Protein AF-A0AAV6AP07-F1 (afdb_monomer_lite)

Radius of gyration: 24.51 Å; chains: 1; bounding box: 44×19×72 Å

Sequence (68 aa):
MGIRKRNFALAVALIAAAAIGVQESLAANTPCSGKKGGVSHCHNGKFICKDGTMSQSKKTCRASDADD

Foldseek 3Di:
DPPVVVVVVVVVVVVVVVVPDDPPPPPPLAWQDDPQQHFDAADPQWTQTPVRDTTPRPHGRDVVRVDD

Secondary structure (DSSP, 8-state):
--HHHHHHHHHHHHHHHTTS----------TT-GGG-SEEEEETTEEEETTSPBP--SPPPPGGGS--

Structure (mmCIF, N/CA/C/O backbone):
data_AF-A0AAV6AP07-F1
#
_entry.id   AF-A0AAV6AP07-F1
#
loop_
_atom_site.group_PDB
_atom_site.id
_atom_site.type_symbol
_atom_site.label_atom_id
_atom_site.label_alt_id
_atom_site.label_comp_id
_atom_site.label_asym_id
_atom_site.label_entity_id
_atom_site.label_seq_id
_atom_site.pdbx_PDB_ins_code
_atom_site.Cartn_x
_atom_site.Cartn_y
_atom_site.Cartn_z
_atom_site.occupancy
_atom_site.B_iso_or_equiv
_atom_site.auth_seq_id
_atom_site.auth_comp_id
_atom_site.auth_asym_id
_atom_site.auth_atom_id
_atom_site.pdbx_PDB_model_num
ATOM 1 N N . MET A 1 1 ? -26.915 -1.019 50.575 1.00 48.78 1 MET A N 1
ATOM 2 C CA . MET A 1 1 ? -26.057 -1.912 49.752 1.00 48.78 1 MET A CA 1
ATOM 3 C C . MET A 1 1 ? -25.723 -1.280 48.379 1.00 48.78 1 MET A C 1
ATOM 5 O O . MET A 1 1 ? -25.980 -1.896 47.355 1.00 48.78 1 MET A O 1
ATOM 9 N N . GLY A 1 2 ? -25.194 -0.044 48.313 1.00 52.31 2 GLY A N 1
ATOM 10 C CA . GLY A 1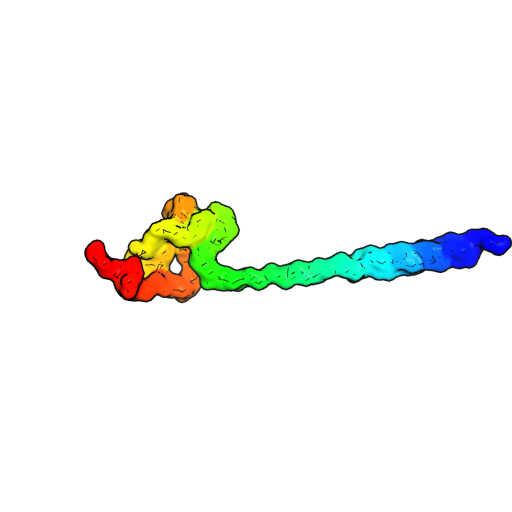 2 ? -25.075 0.703 47.033 1.00 52.31 2 GLY A CA 1
ATOM 11 C C . GLY A 1 2 ? -23.669 1.183 46.644 1.00 52.31 2 GLY A C 1
ATOM 12 O O . GLY A 1 2 ? -23.388 1.373 45.466 1.00 52.31 2 GLY A O 1
ATOM 13 N N . ILE A 1 3 ? -22.762 1.329 47.613 1.00 55.78 3 ILE A N 1
ATOM 14 C CA . ILE A 1 3 ? -21.434 1.935 47.398 1.00 55.78 3 ILE A CA 1
ATOM 15 C C . ILE A 1 3 ? -20.421 0.888 46.900 1.00 55.78 3 ILE A C 1
ATOM 17 O O . ILE A 1 3 ? -19.641 1.148 45.989 1.00 55.78 3 ILE A O 1
ATOM 21 N N . ARG A 1 4 ? -20.512 -0.351 47.408 1.00 54.62 4 ARG A N 1
ATOM 22 C CA . ARG A 1 4 ? -19.635 -1.468 47.005 1.00 54.62 4 ARG A CA 1
ATOM 23 C C . ARG A 1 4 ? -19.855 -1.900 45.549 1.00 54.62 4 ARG A C 1
ATOM 25 O O . ARG A 1 4 ? -18.902 -2.271 44.882 1.00 54.62 4 ARG A O 1
ATOM 32 N N . LYS A 1 5 ? -21.091 -1.793 45.041 1.00 53.34 5 LYS A N 1
ATOM 33 C CA . LYS A 1 5 ? -21.449 -2.147 43.653 1.00 53.34 5 LYS A CA 1
ATOM 34 C C . LYS A 1 5 ? -20.939 -1.124 42.630 1.00 53.34 5 LYS A C 1
ATOM 36 O O . LYS A 1 5 ? -20.494 -1.522 41.562 1.00 53.34 5 LYS A O 1
ATOM 41 N N . ARG A 1 6 ? -20.955 0.173 42.971 1.00 58.16 6 ARG A N 1
ATOM 42 C CA . ARG A 1 6 ? -20.414 1.252 42.123 1.00 58.16 6 ARG A CA 1
ATOM 43 C C . ARG A 1 6 ? -18.894 1.168 41.984 1.00 58.16 6 ARG A C 1
ATOM 45 O O . ARG A 1 6 ? -18.394 1.267 40.873 1.00 58.16 6 ARG A O 1
ATOM 52 N N . ASN A 1 7 ? -18.180 0.904 43.078 1.00 59.16 7 ASN A N 1
ATOM 53 C CA . ASN A 1 7 ? -16.721 0.756 43.043 1.00 59.16 7 ASN A CA 1
ATOM 54 C C . ASN A 1 7 ? -16.286 -0.508 42.288 1.00 59.16 7 ASN A C 1
ATOM 56 O O . ASN A 1 7 ? -15.295 -0.477 41.568 1.00 59.16 7 ASN A O 1
ATOM 60 N N . PHE A 1 8 ? -17.056 -1.596 42.402 1.00 64.31 8 PHE A N 1
ATOM 61 C CA . PHE A 1 8 ? -16.809 -2.824 41.645 1.00 64.31 8 PHE A CA 1
ATOM 62 C C . PHE A 1 8 ? -17.066 -2.628 40.145 1.00 64.31 8 PHE A C 1
ATOM 64 O O . PHE A 1 8 ? -16.254 -3.037 39.324 1.00 64.31 8 PHE A O 1
ATOM 71 N N . ALA A 1 9 ? -18.149 -1.933 39.782 1.00 63.97 9 ALA A N 1
ATOM 72 C CA . ALA A 1 9 ? -18.437 -1.585 38.392 1.00 63.97 9 ALA A CA 1
ATOM 73 C C . ALA A 1 9 ? -17.371 -0.651 37.788 1.00 63.97 9 ALA A C 1
ATOM 75 O O . ALA A 1 9 ? -16.969 -0.850 36.646 1.00 63.97 9 ALA A O 1
ATOM 76 N N . LEU A 1 10 ? -16.869 0.320 38.563 1.00 64.75 10 LEU A N 1
ATOM 77 C CA . LEU A 1 10 ? -15.768 1.197 38.148 1.00 64.75 10 LEU A CA 1
ATOM 78 C C . LEU A 1 10 ? -14.461 0.420 37.949 1.00 64.75 10 LEU A C 1
ATOM 80 O O . LEU A 1 10 ? -13.785 0.621 36.946 1.00 64.75 10 LEU A O 1
ATOM 84 N N . ALA A 1 11 ? -14.128 -0.502 38.856 1.00 65.25 11 ALA A N 1
ATOM 85 C CA . ALA A 1 11 ? -12.939 -1.342 38.725 1.00 65.25 11 ALA A CA 1
ATOM 86 C C . ALA A 1 11 ? -13.005 -2.249 37.481 1.00 65.25 11 ALA A C 1
ATOM 88 O O . ALA A 1 11 ? -12.028 -2.353 36.744 1.00 65.25 11 ALA A O 1
ATOM 89 N N . VAL A 1 12 ? -14.167 -2.849 37.200 1.00 69.88 12 VAL A N 1
ATOM 90 C CA . VAL A 1 12 ? -14.383 -3.675 35.998 1.00 69.88 12 VAL A CA 1
ATOM 91 C C . VAL A 1 12 ? -14.303 -2.836 34.717 1.00 69.88 12 VAL A C 1
ATOM 93 O O . VAL A 1 12 ? -13.692 -3.272 33.743 1.00 69.88 12 VAL A O 1
ATOM 96 N N . ALA A 1 13 ? -14.851 -1.618 34.719 1.00 66.88 13 ALA A N 1
ATOM 97 C CA . ALA A 1 13 ? -14.769 -0.710 33.574 1.00 66.88 13 ALA A CA 1
ATOM 98 C C . ALA A 1 13 ? -13.324 -0.269 33.270 1.00 66.88 13 ALA A C 1
ATOM 100 O O . ALA A 1 13 ? -12.938 -0.198 32.104 1.00 66.88 13 ALA A O 1
ATOM 101 N N . LEU A 1 14 ? -12.508 -0.024 34.302 1.00 63.34 14 LEU A N 1
ATOM 102 C CA . LEU A 1 14 ? -11.096 0.339 34.1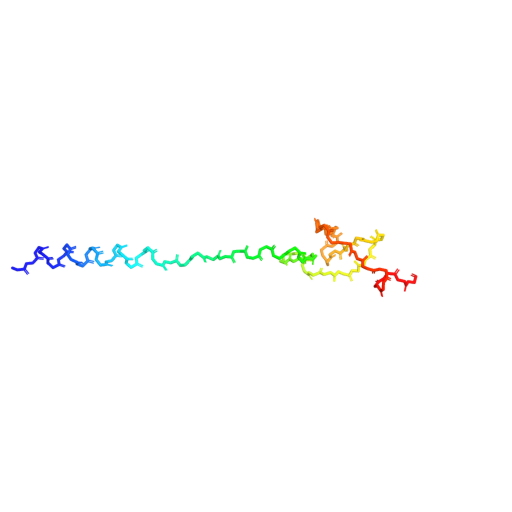37 1.00 63.34 14 LEU A CA 1
ATOM 103 C C . LEU A 1 14 ? -10.255 -0.814 33.572 1.00 63.34 14 LEU A C 1
ATOM 105 O O . LEU A 1 14 ? -9.397 -0.583 32.725 1.00 63.34 14 LEU A O 1
ATOM 109 N N . ILE A 1 15 ? -10.520 -2.054 33.992 1.00 65.50 15 ILE A N 1
ATOM 110 C CA . ILE A 1 15 ? -9.810 -3.236 33.480 1.00 65.50 15 ILE A CA 1
ATOM 111 C C . ILE A 1 15 ? -10.190 -3.512 32.015 1.00 65.50 15 ILE A C 1
ATOM 113 O O . ILE A 1 15 ? -9.323 -3.839 31.208 1.00 65.50 15 ILE A O 1
ATOM 117 N N . ALA A 1 16 ? -11.459 -3.320 31.639 1.00 63.25 16 ALA A N 1
ATOM 118 C CA . ALA A 1 16 ? -11.917 -3.508 30.261 1.00 63.25 16 ALA A CA 1
ATOM 119 C C . ALA A 1 16 ? -11.301 -2.497 29.270 1.00 63.25 16 ALA A C 1
ATOM 121 O O . ALA A 1 16 ? -11.058 -2.841 28.114 1.00 63.25 16 ALA A O 1
ATOM 122 N N . ALA A 1 17 ? -10.999 -1.272 29.713 1.00 60.97 17 ALA A N 1
ATOM 123 C CA . ALA A 1 17 ? -10.385 -0.243 28.870 1.00 60.97 17 ALA A CA 1
ATOM 124 C C . ALA A 1 17 ? -8.906 -0.523 28.522 1.00 60.97 17 ALA A C 1
ATOM 126 O O . ALA A 1 17 ? -8.403 0.002 27.532 1.00 60.97 17 ALA A O 1
ATOM 127 N N . ALA A 1 18 ? -8.210 -1.361 29.298 1.00 60.97 18 ALA A N 1
ATOM 128 C CA . ALA A 1 18 ? -6.789 -1.661 29.101 1.00 60.97 18 ALA A CA 1
ATOM 129 C C . ALA A 1 18 ? -6.511 -2.767 28.058 1.00 60.97 18 ALA A C 1
ATOM 131 O O . ALA A 1 18 ? -5.355 -3.014 27.727 1.00 60.97 18 ALA A O 1
ATOM 132 N N . ALA A 1 19 ? -7.547 -3.432 27.531 1.00 60.12 19 ALA A N 1
ATOM 133 C CA . ALA A 1 19 ? -7.412 -4.563 26.606 1.00 60.12 19 ALA A CA 1
ATOM 134 C C . ALA A 1 19 ? -7.481 -4.179 25.113 1.00 60.12 19 ALA A C 1
ATOM 136 O O . ALA A 1 19 ? -7.558 -5.056 24.251 1.00 60.12 19 ALA A O 1
ATOM 137 N N . ILE A 1 20 ? -7.482 -2.885 24.781 1.00 62.50 20 ILE A N 1
ATOM 138 C CA . ILE A 1 20 ? -7.566 -2.430 23.389 1.00 62.50 20 ILE A CA 1
ATOM 139 C C . ILE A 1 20 ? -6.193 -2.654 22.736 1.00 62.50 20 ILE A C 1
ATOM 141 O O . ILE A 1 20 ? -5.199 -2.040 23.114 1.00 62.50 20 ILE A O 1
ATOM 145 N N . GLY A 1 21 ? -6.160 -3.621 21.818 1.00 58.00 21 GLY A N 1
ATOM 146 C CA . GLY A 1 21 ? -4.964 -4.301 21.333 1.00 58.00 21 GLY A CA 1
ATOM 147 C C . GLY A 1 21 ? -3.857 -3.411 20.771 1.00 58.00 21 GLY A C 1
ATOM 148 O O . GLY A 1 21 ? -4.087 -2.436 20.058 1.00 58.00 21 GLY A O 1
ATOM 149 N N . VAL A 1 22 ? -2.624 -3.834 21.041 1.00 62.09 22 VAL A N 1
ATOM 150 C CA . VAL A 1 22 ? -1.428 -3.427 20.304 1.00 62.09 22 VAL A CA 1
ATOM 151 C C . VAL A 1 22 ? -1.601 -3.826 18.836 1.00 62.09 22 VAL A C 1
ATOM 153 O O . VAL A 1 22 ? -1.490 -4.996 18.479 1.00 62.09 22 VAL A O 1
ATOM 156 N N . GLN A 1 23 ? -1.905 -2.855 17.974 1.00 56.47 23 GLN A N 1
ATOM 157 C CA . GLN A 1 23 ? -1.779 -3.029 16.529 1.00 56.47 23 GLN A CA 1
ATOM 158 C C . GLN A 1 23 ? -0.287 -3.114 16.208 1.00 56.47 23 GLN A C 1
ATOM 160 O O . GLN A 1 23 ? 0.388 -2.088 16.111 1.00 56.47 23 GLN A O 1
ATOM 165 N N . GLU A 1 24 ? 0.233 -4.336 16.068 1.00 52.75 24 GLU A N 1
ATOM 166 C CA . GLU A 1 24 ? 1.554 -4.561 15.488 1.00 52.75 24 GLU A CA 1
ATOM 167 C C . GLU A 1 24 ? 1.554 -3.987 14.070 1.00 52.75 24 GLU A C 1
ATOM 169 O O . GLU A 1 24 ? 1.041 -4.582 13.118 1.00 52.75 24 GLU A O 1
ATOM 174 N N . SER A 1 25 ? 2.106 -2.783 13.920 1.00 56.12 25 SER A N 1
ATOM 175 C CA . SER A 1 25 ? 2.436 -2.232 12.620 1.00 56.12 25 SER A CA 1
ATOM 176 C C . SER A 1 25 ? 3.607 -3.040 12.074 1.00 56.12 25 SER A C 1
ATOM 178 O O . SER A 1 25 ? 4.777 -2.697 12.233 1.00 56.12 25 SER A O 1
ATOM 180 N N . LEU A 1 26 ? 3.284 -4.153 11.413 1.00 53.88 26 LEU A N 1
ATOM 181 C CA . LEU A 1 26 ? 4.203 -4.852 10.529 1.00 53.88 26 LEU A CA 1
ATOM 182 C C . LEU A 1 26 ? 4.557 -3.878 9.402 1.00 53.88 26 LEU A C 1
ATOM 184 O O . LEU A 1 26 ? 3.931 -3.857 8.342 1.00 53.88 26 LEU A O 1
ATOM 188 N N . ALA A 1 27 ? 5.561 -3.036 9.647 1.00 53.81 27 ALA A N 1
ATOM 189 C CA . ALA A 1 27 ? 6.265 -2.269 8.639 1.00 53.81 27 ALA A CA 1
ATOM 190 C C . ALA A 1 27 ? 7.030 -3.269 7.768 1.00 53.81 27 ALA A C 1
ATOM 192 O O . ALA A 1 27 ? 8.252 -3.410 7.831 1.00 53.81 27 ALA A O 1
ATOM 193 N N . ALA A 1 28 ? 6.284 -4.032 6.973 1.00 54.78 28 ALA A N 1
ATOM 194 C CA . ALA A 1 28 ? 6.845 -4.819 5.910 1.00 54.78 28 ALA A CA 1
ATOM 195 C C . ALA A 1 28 ? 7.601 -3.824 5.029 1.00 54.78 28 ALA A C 1
ATOM 197 O O . ALA A 1 28 ? 7.026 -2.864 4.519 1.00 54.78 28 ALA A O 1
ATOM 198 N N . ASN A 1 29 ? 8.909 -4.029 4.880 1.00 64.88 29 ASN A N 1
ATOM 199 C CA . ASN A 1 29 ? 9.766 -3.304 3.943 1.00 64.88 29 ASN A CA 1
ATOM 200 C C . ASN A 1 29 ? 9.384 -3.664 2.490 1.00 64.88 29 ASN A C 1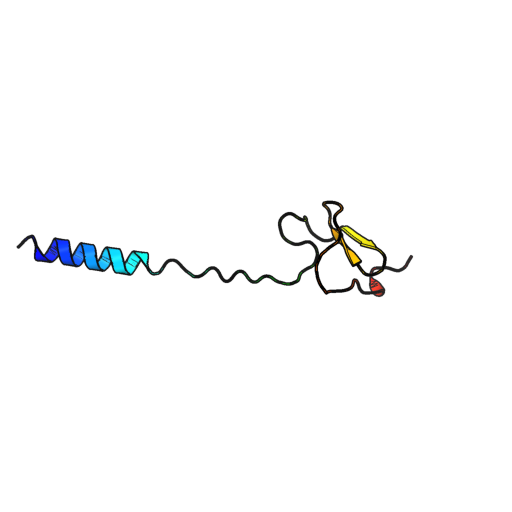
ATOM 202 O O . ASN A 1 29 ? 10.215 -4.130 1.702 1.00 64.88 29 ASN A O 1
ATOM 206 N N . THR A 1 30 ? 8.100 -3.589 2.159 1.00 70.81 30 THR A N 1
ATOM 207 C CA . THR A 1 30 ? 7.525 -3.791 0.841 1.00 70.81 30 THR A CA 1
ATOM 208 C C . THR A 1 30 ? 7.621 -2.464 0.094 1.00 70.81 30 THR A C 1
ATOM 210 O O . THR A 1 30 ? 7.274 -1.412 0.640 1.00 70.81 30 THR A O 1
ATOM 213 N N . PRO A 1 31 ? 8.197 -2.470 -1.117 1.00 77.69 31 PRO A N 1
ATOM 214 C CA . PRO A 1 31 ? 8.362 -1.246 -1.879 1.00 77.69 31 PRO A CA 1
ATOM 215 C C . PRO A 1 31 ? 6.996 -0.621 -2.180 1.00 77.69 31 PRO A C 1
ATOM 217 O O . PRO A 1 31 ? 6.058 -1.318 -2.554 1.00 77.69 31 PRO A O 1
ATOM 220 N N . CYS A 1 32 ? 6.910 0.702 -2.028 1.00 81.38 32 CYS A N 1
ATOM 221 C CA . CYS A 1 32 ? 5.738 1.493 -2.406 1.00 81.38 32 CYS A CA 1
ATOM 222 C C . CYS A 1 32 ? 4.411 1.138 -1.697 1.00 81.38 32 CYS A C 1
ATOM 224 O O . CYS A 1 32 ? 3.347 1.221 -2.300 1.00 81.38 32 CYS A O 1
ATOM 226 N N . SER A 1 33 ? 4.440 0.798 -0.408 1.00 80.31 33 SER A N 1
ATOM 227 C CA . SER A 1 33 ? 3.225 0.490 0.368 1.00 80.31 33 SER A CA 1
ATOM 228 C C . SER A 1 33 ? 2.423 1.717 0.829 1.00 80.31 33 SER A C 1
ATOM 230 O O . SER A 1 33 ? 2.919 2.846 0.878 1.00 80.31 33 SER A O 1
ATOM 232 N N . GLY A 1 34 ? 1.163 1.484 1.211 1.00 80.00 34 GLY A N 1
ATOM 233 C CA . GLY A 1 34 ? 0.272 2.499 1.776 1.00 80.00 34 GLY A CA 1
ATOM 234 C C . GLY A 1 34 ? -0.107 3.578 0.763 1.00 80.00 34 GLY A C 1
ATOM 235 O O . GLY A 1 34 ? -0.583 3.278 -0.328 1.00 80.00 34 GLY A O 1
ATOM 236 N N . LYS A 1 35 ? 0.129 4.848 1.119 1.00 76.94 35 LYS A N 1
ATOM 237 C CA . LYS A 1 35 ? -0.211 6.016 0.283 1.00 76.94 35 LYS A CA 1
ATOM 238 C C . LYS A 1 35 ? 0.518 6.048 -1.066 1.00 76.94 35 LYS A C 1
ATOM 240 O O . LYS A 1 35 ? 0.067 6.743 -1.965 1.00 76.94 35 LYS A O 1
ATOM 245 N N . LYS A 1 36 ? 1.612 5.293 -1.209 1.00 80.88 36 LYS A N 1
ATOM 246 C CA . LYS A 1 36 ? 2.423 5.245 -2.433 1.00 80.88 36 LYS A CA 1
ATOM 247 C C . LYS A 1 36 ? 1.786 4.442 -3.577 1.00 80.88 36 LYS A C 1
ATOM 249 O O . LYS A 1 36 ? 2.243 4.543 -4.713 1.00 80.88 36 LYS A O 1
ATOM 254 N N . GLY A 1 37 ? 0.739 3.659 -3.289 1.00 86.31 37 GLY A N 1
ATOM 255 C CA . GLY A 1 37 ? -0.094 3.009 -4.308 1.00 86.31 37 GLY A CA 1
ATOM 256 C C . GLY A 1 37 ? 0.529 1.795 -5.006 1.00 86.31 37 GLY A C 1
ATOM 257 O O . GLY A 1 37 ? 0.053 1.395 -6.062 1.00 86.31 37 GLY A O 1
ATOM 258 N N . GLY A 1 38 ? 1.578 1.199 -4.440 1.00 85.38 38 GLY A N 1
ATOM 259 C CA . GLY A 1 38 ? 2.284 0.063 -5.029 1.00 85.38 38 GLY A CA 1
ATOM 260 C C . GLY A 1 38 ? 3.372 0.464 -6.026 1.00 85.38 38 GLY A C 1
ATOM 261 O O . GLY A 1 38 ? 3.609 1.643 -6.309 1.00 85.38 38 GLY A O 1
ATOM 262 N N . VAL A 1 39 ? 4.090 -0.543 -6.522 1.00 87.06 39 VAL A N 1
ATOM 263 C CA . VAL A 1 39 ? 5.170 -0.366 -7.500 1.00 87.06 39 VAL A CA 1
ATOM 264 C C . VAL A 1 39 ? 4.568 -0.035 -8.866 1.00 87.06 39 VAL A C 1
ATOM 266 O O . VAL A 1 39 ? 3.645 -0.698 -9.331 1.00 87.06 39 VAL A O 1
ATOM 269 N N . SER A 1 40 ? 5.092 1.004 -9.509 1.00 88.81 40 SER A N 1
ATOM 270 C CA . SER A 1 40 ? 4.768 1.370 -10.885 1.00 88.81 40 SER A CA 1
ATOM 271 C C . SER A 1 40 ? 5.661 0.645 -11.881 1.00 88.81 40 SER A C 1
ATOM 273 O O . SER A 1 40 ? 5.153 -0.066 -12.739 1.00 88.81 40 SER A O 1
ATOM 275 N N . HIS A 1 41 ? 6.972 0.828 -11.749 1.00 86.44 41 HIS A N 1
ATOM 276 C CA . HIS A 1 41 ? 8.011 0.204 -12.564 1.00 86.44 41 HIS A CA 1
ATOM 277 C C . HIS A 1 41 ? 9.346 0.299 -11.818 1.00 86.44 41 HIS A C 1
ATOM 279 O O . HIS A 1 41 ? 9.433 0.930 -10.759 1.00 86.44 41 HIS A O 1
ATOM 285 N N . CYS A 1 42 ? 10.389 -0.318 -12.356 1.00 87.00 42 CYS A N 1
ATOM 286 C CA . CYS A 1 42 ? 11.731 -0.221 -11.805 1.00 87.00 42 CYS A CA 1
ATOM 287 C C . CYS A 1 42 ? 12.607 0.695 -12.649 1.00 87.00 42 CYS A C 1
ATOM 289 O O . CYS A 1 42 ? 12.538 0.691 -13.871 1.00 87.00 42 CYS A O 1
ATOM 291 N N . HIS A 1 43 ? 13.431 1.495 -11.980 1.00 84.81 43 HIS A N 1
ATOM 292 C CA . HIS A 1 43 ? 14.375 2.395 -12.620 1.00 84.81 43 HIS A CA 1
ATOM 293 C C . HIS A 1 43 ? 15.731 2.261 -11.934 1.00 84.81 43 HIS A C 1
ATOM 295 O O . HIS A 1 43 ? 15.853 2.508 -10.731 1.00 84.81 43 HIS A O 1
ATOM 301 N N . ASN A 1 44 ? 16.744 1.833 -12.691 1.00 84.62 44 ASN A N 1
ATOM 302 C CA . ASN A 1 44 ? 18.116 1.656 -12.212 1.00 84.62 44 ASN A CA 1
ATOM 303 C C . ASN A 1 44 ? 18.211 0.807 -10.921 1.00 84.62 44 ASN A C 1
ATOM 305 O O . ASN A 1 44 ? 18.840 1.191 -9.932 1.00 84.62 44 ASN A O 1
ATOM 309 N N . GLY A 1 45 ? 17.476 -0.312 -10.879 1.00 82.44 45 GLY A N 1
ATOM 310 C CA . GLY A 1 45 ? 17.420 -1.205 -9.714 1.00 82.44 45 GLY A CA 1
ATOM 311 C C . GLY A 1 45 ? 16.632 -0.663 -8.512 1.00 82.44 45 GLY A C 1
ATOM 312 O O . GLY A 1 45 ? 16.624 -1.285 -7.450 1.00 82.44 45 GLY A O 1
ATOM 313 N N . LYS A 1 46 ? 15.940 0.474 -8.633 1.00 84.94 46 LYS A N 1
ATOM 314 C CA . LYS A 1 46 ? 15.085 1.032 -7.576 1.00 84.94 46 LYS A CA 1
ATOM 315 C C . LYS A 1 46 ? 13.620 0.996 -7.993 1.00 84.94 46 LYS A C 1
ATOM 317 O O . LYS A 1 46 ? 13.285 1.229 -9.148 1.00 84.94 46 LYS A O 1
ATOM 322 N N . PHE A 1 47 ? 12.737 0.713 -7.039 1.00 87.88 47 PHE A N 1
ATOM 323 C CA . PHE A 1 47 ? 11.297 0.701 -7.290 1.00 87.88 47 PHE A CA 1
ATOM 324 C C . PHE A 1 47 ? 10.771 2.134 -7.395 1.00 87.88 47 PHE A C 1
ATOM 326 O O . PHE A 1 47 ? 10.956 2.922 -6.465 1.00 87.88 47 PHE A O 1
ATOM 333 N N . ILE A 1 48 ? 10.092 2.458 -8.489 1.00 89.38 48 ILE A N 1
ATOM 334 C CA . ILE A 1 48 ? 9.333 3.696 -8.660 1.00 89.38 48 ILE A CA 1
ATOM 335 C C . ILE A 1 48 ? 7.883 3.405 -8.307 1.00 89.38 48 ILE A C 1
ATOM 337 O O . ILE A 1 48 ? 7.309 2.417 -8.759 1.00 89.38 48 ILE A O 1
ATOM 341 N N . CYS A 1 49 ? 7.294 4.237 -7.463 1.00 90.94 49 CYS A N 1
ATOM 342 C CA . CYS A 1 49 ? 5.942 4.062 -6.959 1.00 90.94 49 CYS A CA 1
ATOM 343 C C . CYS A 1 49 ? 4.906 4.687 -7.899 1.00 90.94 49 CYS A C 1
ATOM 345 O O . CYS A 1 49 ? 5.245 5.491 -8.770 1.00 90.94 49 CYS A O 1
ATOM 347 N N . LYS A 1 50 ? 3.628 4.317 -7.751 1.00 89.06 50 LYS A N 1
ATOM 348 C CA . LYS A 1 50 ? 2.537 4.885 -8.569 1.00 89.06 50 LYS A CA 1
ATOM 349 C C . LYS A 1 50 ? 2.338 6.384 -8.345 1.00 89.06 50 LYS A C 1
ATOM 351 O O . LYS A 1 50 ? 1.882 7.066 -9.252 1.00 89.06 50 LYS A O 1
ATOM 356 N N . ASP A 1 51 ? 2.745 6.891 -7.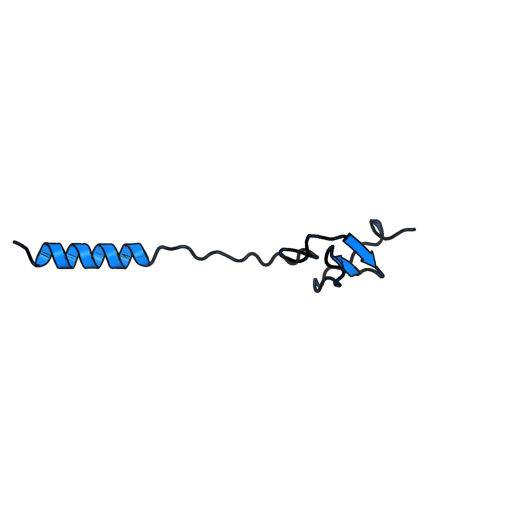185 1.00 86.75 51 ASP A N 1
ATOM 357 C CA . ASP A 1 51 ? 2.801 8.326 -6.889 1.00 86.75 51 ASP A CA 1
ATOM 358 C C . ASP A 1 51 ? 3.964 9.072 -7.584 1.00 86.75 51 ASP A C 1
ATOM 360 O O . ASP A 1 51 ? 4.091 10.284 -7.432 1.00 86.75 51 ASP A O 1
ATOM 364 N N . GLY A 1 52 ? 4.820 8.368 -8.335 1.00 86.12 52 GLY A N 1
ATOM 365 C CA . GLY A 1 52 ? 5.992 8.928 -9.013 1.00 86.12 52 GLY A CA 1
ATOM 366 C C . GLY A 1 52 ? 7.231 9.070 -8.126 1.00 86.12 52 GLY A C 1
ATOM 367 O O . GLY A 1 52 ? 8.295 9.451 -8.611 1.00 86.12 52 GLY A O 1
ATOM 368 N N . THR A 1 53 ? 7.146 8.739 -6.837 1.00 86.75 53 THR A N 1
ATOM 369 C CA . THR A 1 53 ? 8.292 8.798 -5.927 1.00 86.75 53 THR A CA 1
ATOM 370 C C . THR A 1 53 ? 9.139 7.533 -5.998 1.00 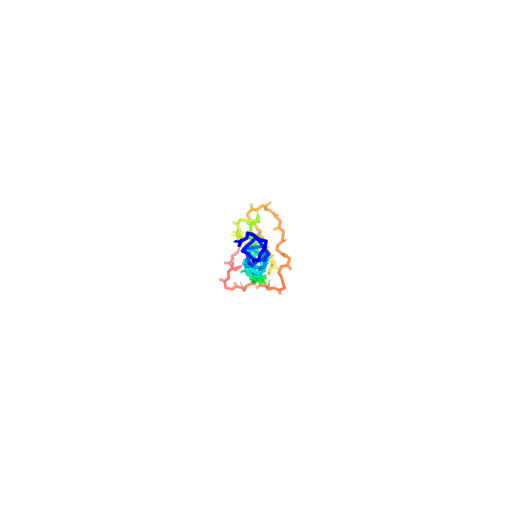86.75 53 THR A C 1
ATOM 372 O O . THR A 1 53 ? 8.658 6.432 -6.270 1.00 86.75 53 THR A O 1
ATOM 375 N N . MET A 1 54 ? 10.427 7.666 -5.686 1.00 87.00 54 MET A N 1
ATOM 376 C CA . MET A 1 54 ? 11.304 6.514 -5.508 1.00 87.00 54 MET A CA 1
ATOM 377 C C . MET A 1 54 ? 11.021 5.827 -4.161 1.00 87.00 54 MET A C 1
ATOM 379 O O . MET A 1 54 ? 10.871 6.465 -3.111 1.00 87.00 54 MET A O 1
ATOM 383 N N . SER A 1 55 ? 10.936 4.500 -4.176 1.00 85.00 55 SER A N 1
ATOM 384 C CA . SER A 1 55 ? 10.777 3.686 -2.976 1.00 85.00 55 SER A CA 1
ATOM 385 C C . SER A 1 55 ? 11.997 3.823 -2.069 1.00 85.00 55 SER A C 1
ATOM 387 O O . SER A 1 55 ? 13.133 3.672 -2.510 1.00 85.00 55 SER A O 1
ATOM 389 N N . GLN A 1 56 ? 11.753 4.057 -0.780 1.00 82.25 56 GLN A N 1
ATOM 390 C CA . GLN A 1 56 ? 12.802 4.133 0.244 1.00 82.25 56 GLN A CA 1
ATOM 391 C C . GLN A 1 56 ? 13.178 2.752 0.805 1.00 82.25 56 GLN A C 1
ATOM 393 O O . GLN A 1 56 ? 13.969 2.650 1.740 1.00 82.25 56 GLN A O 1
ATOM 398 N N . SER A 1 57 ? 12.598 1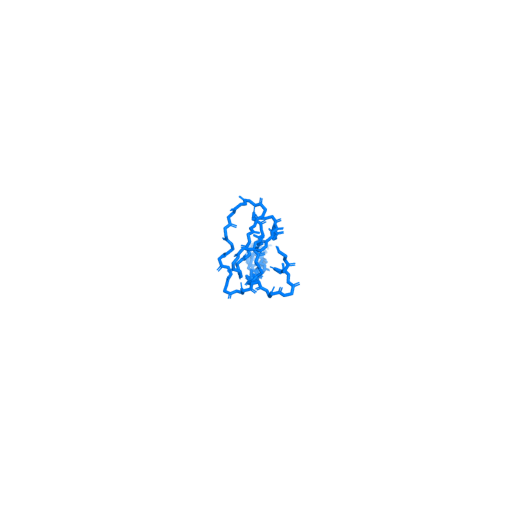.675 0.264 1.00 76.38 57 SER A N 1
ATOM 399 C CA . SER A 1 57 ? 12.951 0.322 0.684 1.00 76.38 57 SER A CA 1
ATOM 400 C C . SER A 1 57 ? 14.416 0.030 0.355 1.00 76.38 57 SER A C 1
ATOM 402 O O . SER A 1 57 ? 14.898 0.358 -0.726 1.00 76.38 57 SER A O 1
ATOM 404 N N . LYS A 1 58 ? 15.112 -0.656 1.270 1.00 75.44 58 LYS A N 1
ATOM 405 C CA . LYS A 1 58 ? 16.462 -1.196 1.024 1.00 75.44 58 LYS A CA 1
ATOM 406 C C . LYS A 1 58 ? 16.458 -2.345 0.008 1.00 75.44 58 LYS A C 1
ATOM 408 O O . LYS A 1 58 ? 17.522 -2.826 -0.365 1.00 75.44 58 LYS A O 1
ATOM 413 N N . LYS A 1 59 ? 15.276 -2.812 -0.412 1.00 75.00 59 LYS A N 1
ATOM 414 C CA . LYS A 1 59 ? 15.139 -3.821 -1.461 1.00 75.00 59 LYS A CA 1
ATOM 415 C C . LYS A 1 59 ? 15.434 -3.207 -2.826 1.00 75.00 59 LYS A C 1
ATOM 417 O O . LYS A 1 59 ? 14.825 -2.211 -3.210 1.00 75.00 59 LYS A O 1
ATOM 422 N N . THR A 1 60 ? 16.328 -3.855 -3.554 1.00 77.50 60 THR A N 1
ATOM 423 C CA . THR A 1 60 ? 16.633 -3.585 -4.958 1.00 77.50 60 THR A CA 1
ATOM 424 C C . THR A 1 60 ? 15.621 -4.310 -5.836 1.00 77.50 60 THR A C 1
ATOM 426 O O . THR A 1 60 ? 15.216 -5.434 -5.526 1.00 77.50 60 THR A O 1
ATOM 429 N N . CYS A 1 61 ? 15.207 -3.676 -6.925 1.00 81.75 61 CYS A N 1
ATOM 430 C CA . CYS A 1 61 ? 14.451 -4.360 -7.959 1.00 81.75 61 CYS A CA 1
ATOM 431 C C . CYS A 1 61 ? 15.375 -5.357 -8.663 1.00 81.75 61 CYS A C 1
ATOM 433 O O . CYS A 1 61 ? 16.511 -5.007 -8.995 1.00 81.75 61 CYS A O 1
ATOM 435 N N . ARG A 1 62 ? 14.943 -6.616 -8.793 1.00 73.00 62 ARG A N 1
ATOM 436 C CA . ARG A 1 62 ? 15.749 -7.662 -9.433 1.00 73.00 62 ARG A CA 1
ATOM 437 C C . ARG A 1 62 ? 15.774 -7.409 -10.941 1.00 73.00 62 ARG A C 1
ATOM 439 O O . ARG A 1 62 ? 14.780 -6.976 -11.506 1.00 73.00 62 ARG A O 1
ATOM 446 N N . ALA A 1 63 ? 16.908 -7.704 -11.578 1.00 57.66 63 ALA A N 1
ATOM 447 C CA . ALA A 1 63 ? 17.103 -7.525 -13.022 1.00 57.66 63 ALA A CA 1
ATOM 448 C C . ALA A 1 63 ? 16.068 -8.287 -13.871 1.00 57.66 63 ALA A C 1
ATOM 450 O O . ALA A 1 63 ? 15.717 -7.839 -14.949 1.00 57.66 63 ALA A O 1
ATOM 451 N N . SER A 1 64 ? 15.491 -9.368 -13.335 1.00 54.28 64 SER A N 1
ATOM 452 C CA . SER A 1 64 ? 14.381 -10.105 -13.956 1.00 54.28 64 SER A CA 1
ATOM 453 C C . SER A 1 64 ? 13.141 -9.248 -14.254 1.00 54.28 64 SER A C 1
ATOM 455 O O . SER A 1 64 ? 12.317 -9.659 -15.060 1.00 54.28 64 SER A O 1
ATOM 457 N N . ASP A 1 65 ? 13.014 -8.086 -13.605 1.00 54.34 65 ASP A N 1
ATOM 458 C CA . ASP A 1 65 ? 11.910 -7.136 -13.759 1.00 54.34 65 ASP A CA 1
ATOM 459 C C . ASP A 1 65 ? 12.347 -5.818 -14.454 1.00 54.34 65 ASP A C 1
ATOM 461 O O . ASP A 1 65 ? 11.573 -4.859 -14.479 1.00 54.34 65 ASP A O 1
ATOM 465 N N . ALA A 1 66 ? 13.595 -5.719 -14.946 1.00 55.94 66 ALA A N 1
ATOM 466 C CA . ALA A 1 66 ? 14.211 -4.480 -15.452 1.00 55.94 66 ALA A CA 1
ATOM 467 C C . ALA A 1 66 ? 14.887 -4.595 -16.841 1.00 55.94 66 ALA A C 1
ATOM 469 O O . ALA A 1 66 ? 15.582 -3.660 -17.231 1.00 55.94 66 ALA A O 1
ATOM 470 N N . ASP A 1 67 ? 14.691 -5.701 -17.564 1.00 46.19 67 ASP A N 1
ATOM 471 C CA . ASP A 1 67 ? 15.203 -5.918 -18.929 1.00 46.19 67 ASP A CA 1
ATOM 472 C C . ASP A 1 67 ? 14.144 -5.530 -19.987 1.00 46.19 67 ASP A C 1
ATOM 474 O O . ASP A 1 67 ? 13.209 -6.295 -20.233 1.00 46.19 67 ASP A O 1
ATOM 478 N N . ASP A 1 68 ? 14.255 -4.308 -20.530 1.00 47.00 68 ASP A N 1
ATOM 479 C CA . ASP A 1 68 ? 14.437 -3.997 -21.972 1.00 47.00 68 ASP A CA 1
ATOM 480 C C . ASP A 1 68 ? 14.920 -2.537 -22.130 1.00 47.00 68 ASP A C 1
ATOM 482 O O . ASP A 1 68 ? 14.211 -1.611 -21.657 1.00 47.00 68 ASP A O 1
#

pLDDT: mean 70.27, std 13.42, range [46.19, 90.94]